Protein AF-A0A958HTZ1-F1 (afdb_monomer_lite)

Secondary structure (DSSP, 8-state):
-HHHHHHHHHGGG--HHHHHIIIIIIIIIHHHHHHHHHHHHHHHHHHHHHHHHHHHHHSS-HHHHHHHHHHHHHHHHHHHHHTT-----

Foldseek 3Di:
DVVVVVVVVCVVVDDPVNVCCCPPPVPPVVVVVVVVVVVVVVVVVVVVVVVVVVCVVPVQPPVNVVVVVVVVVVVVQVVCVVVVHHDDD

pLDDT: mean 92.43, std 8.59, range [51.56, 98.44]

Sequence (89 aa):
DALDLAVFKQYPELTEDDIKTLIVDDKWLATLQAQIETEIERVTQQLAKRVKELEERYAEPLPAITQSVEQLSDKVAGHLKAMGLEWAL

Structure (mmCIF, N/CA/C/O backbone):
data_AF-A0A958HTZ1-F1
#
_entry.id   AF-A0A958HTZ1-F1
#
loop_
_atom_site.group_PDB
_atom_site.id
_atom_site.type_symbol
_atom_site.label_atom_id
_atom_site.label_alt_id
_atom_site.label_comp_id
_atom_site.label_asym_id
_atom_site.label_entity_id
_atom_site.label_seq_id
_atom_site.pdbx_PDB_ins_code
_atom_site.Cartn_x
_atom_site.Cartn_y
_atom_site.Cartn_z
_atom_site.occupancy
_atom_site.B_iso_or_equiv
_atom_site.auth_seq_id
_atom_site.auth_comp_id
_atom_site.auth_asym_id
_atom_site.auth_atom_id
_atom_site.pdbx_PDB_model_num
ATOM 1 N N . ASP A 1 1 ? 27.999 -15.927 -16.490 1.00 75.38 1 ASP A N 1
ATOM 2 C CA . ASP A 1 1 ? 27.590 -17.088 -17.319 1.00 75.38 1 ASP A CA 1
ATOM 3 C C . ASP A 1 1 ? 27.240 -16.668 -18.743 1.00 75.38 1 ASP A C 1
ATOM 5 O O . ASP A 1 1 ? 27.325 -15.488 -19.056 1.00 75.38 1 ASP A O 1
ATOM 9 N N . ALA A 1 2 ? 26.928 -17.611 -19.641 1.00 93.19 2 ALA A N 1
ATOM 10 C CA . ALA A 1 2 ? 26.782 -17.361 -21.086 1.00 93.19 2 ALA A CA 1
ATOM 11 C C . ALA A 1 2 ? 25.835 -16.195 -21.450 1.00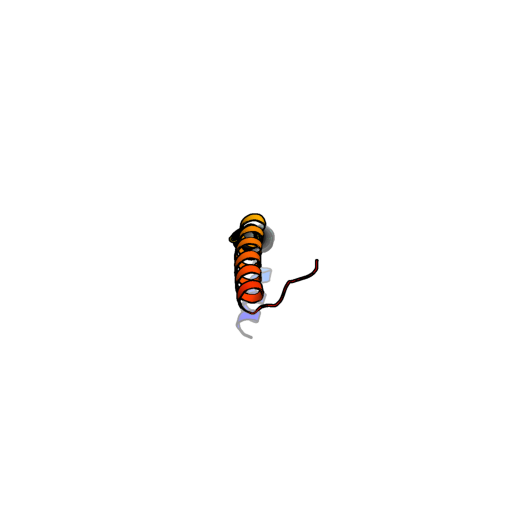 93.19 2 ALA A C 1
ATOM 13 O O . ALA A 1 2 ? 26.080 -15.507 -22.441 1.00 93.19 2 ALA A O 1
ATOM 14 N N . LEU A 1 3 ? 24.802 -15.950 -20.635 1.00 93.88 3 LEU A N 1
ATOM 15 C CA . LEU A 1 3 ? 23.880 -14.826 -20.802 1.00 93.88 3 LEU A CA 1
ATOM 16 C C . LEU A 1 3 ? 24.571 -13.472 -20.593 1.00 93.88 3 LEU A C 1
ATOM 18 O O . LEU A 1 3 ? 24.433 -12.596 -21.438 1.00 93.88 3 LEU A O 1
ATOM 22 N N . ASP A 1 4 ? 25.373 -13.316 -19.538 1.00 94.62 4 ASP A N 1
ATOM 23 C CA . ASP A 1 4 ? 26.095 -12.063 -19.272 1.00 94.62 4 ASP A CA 1
ATOM 24 C C . ASP A 1 4 ? 27.032 -11.721 -20.433 1.00 94.62 4 ASP A C 1
ATOM 26 O O . ASP A 1 4 ? 27.098 -10.580 -20.881 1.00 94.62 4 ASP A O 1
ATOM 30 N N . LEU A 1 5 ? 27.721 -12.734 -20.977 1.00 95.56 5 LEU A N 1
ATOM 31 C CA . LEU A 1 5 ? 28.605 -12.558 -22.129 1.00 95.56 5 LEU A CA 1
ATOM 32 C C . LEU A 1 5 ? 27.829 -12.124 -23.383 1.00 95.56 5 LEU A C 1
ATOM 34 O O . LEU A 1 5 ? 28.339 -11.331 -24.171 1.00 95.56 5 LEU A O 1
ATOM 38 N N . ALA A 1 6 ? 26.615 -12.645 -23.581 1.00 94.25 6 ALA A N 1
ATOM 39 C CA . ALA A 1 6 ? 25.743 -12.235 -24.678 1.00 94.25 6 ALA A CA 1
ATOM 40 C C . ALA A 1 6 ? 25.272 -10.784 -24.504 1.00 94.25 6 ALA A C 1
ATOM 42 O O . ALA A 1 6 ? 25.351 -10.003 -25.447 1.00 94.25 6 ALA A O 1
ATOM 43 N N . VAL A 1 7 ? 24.886 -10.396 -23.287 1.00 93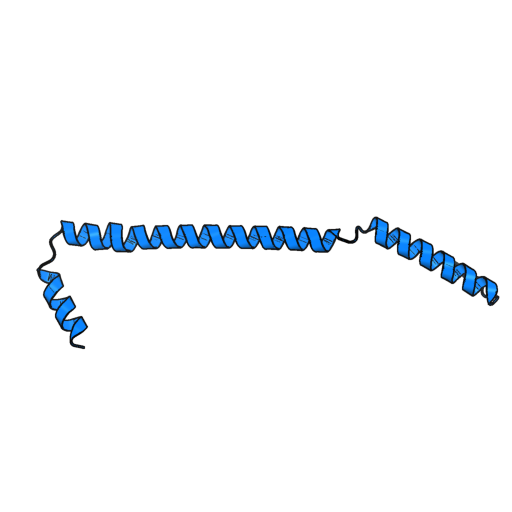.69 7 VAL A N 1
ATOM 44 C CA . VAL A 1 7 ? 24.502 -9.016 -22.966 1.00 93.69 7 VAL A CA 1
ATOM 45 C C . VAL A 1 7 ? 25.674 -8.054 -23.202 1.00 93.69 7 VAL A C 1
ATOM 47 O O . VAL A 1 7 ? 25.505 -7.033 -23.862 1.00 93.69 7 VAL A O 1
ATOM 50 N N . PHE A 1 8 ? 26.889 -8.396 -22.756 1.00 94.94 8 PHE A N 1
ATOM 51 C CA . PHE A 1 8 ? 28.085 -7.577 -22.997 1.00 94.94 8 PHE A CA 1
ATOM 52 C C . PHE A 1 8 ? 28.406 -7.380 -24.479 1.00 94.94 8 PHE A C 1
ATOM 54 O O . PHE A 1 8 ? 28.910 -6.322 -24.848 1.00 94.94 8 PHE A O 1
ATOM 61 N N . LYS A 1 9 ? 28.105 -8.367 -25.328 1.00 95.75 9 LYS A N 1
ATOM 62 C CA . LYS A 1 9 ? 28.264 -8.235 -26.782 1.00 95.75 9 LYS A CA 1
ATOM 63 C C . LYS A 1 9 ? 27.230 -7.302 -27.410 1.00 95.75 9 LYS A C 1
ATOM 65 O O . LYS A 1 9 ? 27.551 -6.694 -28.420 1.00 95.75 9 LYS A O 1
ATOM 70 N N . GLN A 1 10 ? 26.048 -7.160 -26.809 1.00 93.62 10 GLN A N 1
ATOM 71 C CA . GLN A 1 10 ? 24.991 -6.280 -27.312 1.00 93.62 10 GLN A CA 1
ATOM 72 C C . GLN A 1 10 ? 25.258 -4.800 -27.011 1.00 93.62 10 GLN A C 1
ATOM 74 O O . GLN A 1 10 ? 24.889 -3.937 -27.799 1.00 93.62 10 GLN A O 1
ATOM 79 N N . TYR A 1 11 ? 25.908 -4.487 -25.885 1.00 92.19 11 TYR A N 1
ATOM 80 C CA . TYR A 1 11 ? 26.129 -3.102 -25.447 1.00 92.19 11 TYR A CA 1
ATOM 81 C C . TYR A 1 11 ? 26.788 -2.186 -26.498 1.00 92.19 11 TYR A C 1
ATOM 83 O O . TYR A 1 11 ? 26.304 -1.068 -26.665 1.00 92.19 11 TYR A O 1
ATOM 91 N N . PRO A 1 12 ? 27.851 -2.605 -27.215 1.00 95.75 12 PRO A N 1
ATOM 92 C CA . PRO A 1 12 ? 28.468 -1.782 -28.257 1.00 95.75 12 PRO A CA 1
ATOM 93 C C . PRO A 1 12 ? 27.583 -1.537 -29.487 1.00 95.75 12 PRO A C 1
ATOM 95 O O . PRO A 1 12 ? 27.889 -0.645 -30.271 1.00 95.75 12 PRO A O 1
ATOM 98 N N . GLU A 1 13 ? 26.534 -2.337 -29.683 1.00 96.00 13 GLU A N 1
ATOM 99 C CA . GLU A 1 13 ? 25.617 -2.226 -30.824 1.00 96.00 13 GLU A CA 1
ATOM 100 C C . GLU A 1 13 ? 24.465 -1.246 -30.560 1.00 96.00 13 GLU A C 1
ATOM 102 O O . GLU A 1 13 ? 23.748 -0.889 -31.493 1.00 96.00 13 GLU A O 1
ATOM 107 N N . LEU A 1 14 ? 24.278 -0.808 -29.309 1.00 95.88 14 LEU A N 1
ATOM 108 C CA . LEU A 1 14 ? 23.200 0.103 -28.935 1.00 95.88 14 LEU A CA 1
ATOM 109 C C . LEU A 1 14 ? 23.477 1.520 -29.437 1.00 95.88 14 LEU A C 1
ATOM 111 O O . LEU A 1 14 ? 24.536 2.102 -29.183 1.00 95.88 14 LEU A O 1
ATOM 115 N N . THR A 1 15 ? 22.484 2.100 -30.101 1.00 97.44 15 THR A N 1
ATOM 116 C CA . THR A 1 15 ? 22.505 3.513 -30.474 1.00 97.44 15 THR A CA 1
ATOM 117 C C . THR A 1 15 ? 22.125 4.400 -29.286 1.00 97.44 15 THR A C 1
ATOM 119 O O . THR A 1 15 ? 21.605 3.936 -28.270 1.00 97.44 15 THR A O 1
ATOM 122 N N . GLU A 1 16 ? 22.373 5.706 -29.395 1.00 95.81 16 GLU A N 1
ATOM 123 C CA . GLU A 1 16 ? 21.950 6.664 -28.366 1.00 95.81 16 GLU A CA 1
ATOM 124 C C . GLU A 1 16 ? 20.429 6.639 -28.145 1.00 95.81 16 GLU A C 1
ATOM 126 O O . GLU A 1 16 ? 19.973 6.757 -27.007 1.00 95.81 16 GLU A O 1
ATOM 131 N N . ASP A 1 17 ? 19.654 6.452 -29.214 1.00 97.38 17 ASP A N 1
ATOM 132 C CA . ASP A 1 17 ? 18.196 6.378 -29.135 1.00 97.38 17 ASP A CA 1
ATOM 133 C C . ASP A 1 17 ? 17.749 5.098 -28.416 1.00 97.38 17 ASP A C 1
ATOM 135 O O . ASP A 1 17 ? 16.921 5.179 -27.507 1.00 97.38 17 ASP A O 1
ATOM 139 N N . ASP A 1 18 ? 18.378 3.952 -28.706 1.00 96.69 18 ASP A N 1
ATOM 140 C CA . ASP A 1 18 ? 18.115 2.699 -27.980 1.00 96.69 18 ASP A CA 1
ATOM 141 C C . ASP A 1 18 ? 18.416 2.851 -26.482 1.00 96.69 18 ASP A C 1
ATOM 143 O O . ASP A 1 18 ? 17.644 2.417 -25.626 1.00 96.69 18 ASP A O 1
ATOM 147 N N . ILE A 1 19 ? 19.531 3.512 -26.147 1.00 95.75 19 ILE A N 1
ATOM 148 C CA . ILE A 1 19 ? 19.914 3.773 -24.755 1.00 95.75 19 ILE A CA 1
ATOM 149 C C . ILE A 1 19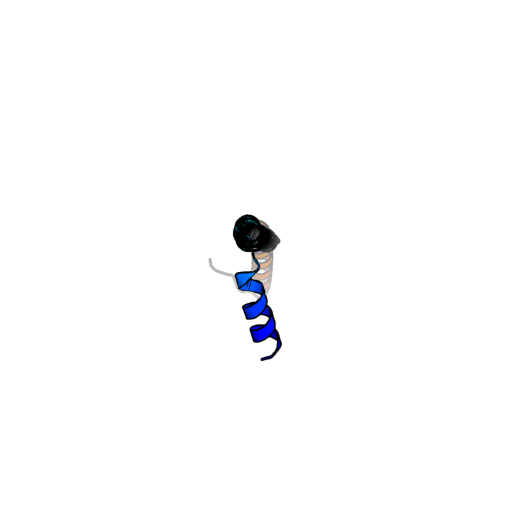 ? 18.885 4.679 -24.071 1.00 95.75 19 ILE A C 1
ATOM 151 O O . ILE A 1 19 ? 18.534 4.433 -22.914 1.00 95.75 19 ILE A O 1
ATOM 155 N N . LYS A 1 20 ? 18.386 5.716 -24.754 1.00 96.62 20 LYS A N 1
ATOM 156 C CA . LYS A 1 20 ? 17.361 6.609 -24.195 1.00 96.62 20 LYS A CA 1
ATOM 157 C C . LYS A 1 20 ? 16.073 5.858 -23.902 1.00 96.62 20 LYS A C 1
ATOM 159 O O . LYS A 1 20 ? 15.580 5.986 -22.786 1.00 96.62 20 LYS A O 1
ATOM 164 N N . THR A 1 21 ? 15.577 5.049 -24.834 1.00 97.56 21 THR A N 1
ATOM 165 C CA . THR A 1 21 ? 14.367 4.245 -24.610 1.00 97.56 21 THR A CA 1
ATOM 166 C C . THR A 1 21 ? 14.555 3.274 -23.444 1.00 97.56 21 THR A C 1
ATOM 168 O O . THR A 1 21 ? 13.762 3.286 -22.503 1.00 97.56 21 THR A O 1
ATOM 171 N N . LEU A 1 22 ? 15.667 2.530 -23.410 1.00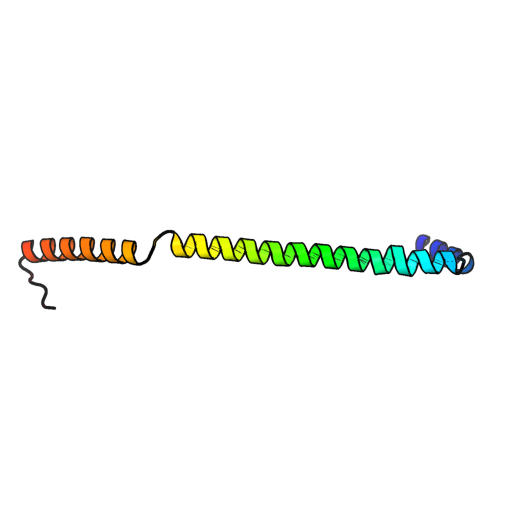 97.06 22 LEU A N 1
ATOM 172 C CA . LEU A 1 22 ? 15.938 1.564 -22.339 1.00 97.06 22 LEU A CA 1
ATOM 173 C C . LEU A 1 22 ? 16.028 2.209 -20.948 1.00 97.06 22 LEU A C 1
ATOM 175 O O . LEU A 1 22 ? 15.603 1.627 -19.949 1.00 97.06 22 LEU A O 1
ATOM 179 N N . ILE A 1 23 ? 16.638 3.391 -20.846 1.00 96.50 23 ILE A N 1
ATOM 180 C CA . ILE A 1 23 ? 16.861 4.040 -19.550 1.00 96.50 23 ILE A CA 1
ATOM 181 C C . ILE A 1 23 ? 15.658 4.876 -19.123 1.00 96.50 23 ILE A C 1
ATOM 183 O O . ILE A 1 23 ? 15.236 4.785 -17.970 1.00 96.50 23 ILE A O 1
ATOM 187 N N . VAL A 1 24 ? 15.123 5.702 -20.017 1.00 96.50 24 VAL A N 1
ATOM 188 C CA . VAL A 1 24 ? 14.055 6.643 -19.678 1.00 96.50 24 VAL A CA 1
ATOM 189 C C . VAL A 1 24 ? 12.727 5.914 -19.584 1.00 96.50 24 VAL A C 1
ATOM 191 O O . VAL A 1 24 ? 12.084 5.994 -18.539 1.00 96.50 24 VAL A O 1
ATOM 194 N N . ASP A 1 25 ? 12.345 5.176 -20.621 1.00 96.00 25 ASP A N 1
ATOM 195 C CA . ASP A 1 25 ? 11.017 4.574 -20.704 1.00 96.00 25 ASP A CA 1
ATOM 196 C C . ASP A 1 25 ? 10.991 3.245 -19.941 1.00 96.00 25 ASP A C 1
ATOM 198 O O . ASP A 1 25 ? 10.287 3.098 -18.935 1.00 96.00 25 ASP A O 1
ATOM 202 N N . ASP A 1 26 ? 11.838 2.301 -20.347 1.00 96.94 26 ASP A N 1
ATOM 203 C CA . ASP A 1 26 ? 11.744 0.920 -19.863 1.00 96.94 26 ASP A CA 1
ATOM 204 C C . ASP A 1 26 ? 12.233 0.755 -18.423 1.00 96.94 26 ASP A C 1
ATOM 206 O O . ASP A 1 26 ? 11.798 -0.150 -17.707 1.00 96.94 26 ASP A O 1
ATOM 210 N N . LYS A 1 27 ? 13.137 1.630 -17.970 1.00 97.00 27 LYS A N 1
ATOM 211 C CA . LYS A 1 27 ? 13.675 1.578 -16.610 1.00 97.00 27 LYS A CA 1
ATOM 212 C C . LYS A 1 27 ? 13.049 2.629 -15.709 1.00 97.00 27 LYS A C 1
ATOM 214 O O . LYS A 1 27 ? 12.447 2.268 -14.698 1.00 97.00 27 LYS A O 1
ATOM 219 N N . TRP A 1 28 ? 13.234 3.917 -15.993 1.00 98.19 28 TRP A N 1
ATOM 220 C CA . TRP A 1 28 ? 12.847 4.973 -15.053 1.00 98.19 28 TRP A CA 1
ATOM 221 C C . TRP A 1 28 ? 11.343 5.215 -15.019 1.00 98.19 28 TRP A C 1
ATOM 223 O O . TRP A 1 28 ? 10.776 5.209 -13.927 1.00 98.19 28 TRP A O 1
ATOM 233 N N . LEU A 1 29 ? 10.695 5.383 -16.173 1.00 97.94 29 LEU A N 1
ATOM 234 C CA . LEU A 1 29 ? 9.252 5.602 -16.253 1.00 97.94 29 LEU A CA 1
ATOM 235 C C . LEU A 1 29 ? 8.498 4.383 -15.717 1.00 97.94 29 LEU A C 1
ATOM 237 O O . LEU A 1 29 ? 7.630 4.544 -14.862 1.00 97.94 29 LEU A O 1
ATOM 241 N N . ALA A 1 30 ? 8.896 3.174 -16.126 1.00 97.94 30 ALA A N 1
ATOM 242 C CA . ALA A 1 30 ? 8.326 1.933 -15.604 1.00 97.94 30 ALA A CA 1
ATOM 243 C C . ALA A 1 30 ? 8.471 1.820 -14.075 1.00 97.94 30 ALA A C 1
ATOM 245 O O . ALA A 1 30 ? 7.510 1.501 -13.374 1.00 97.94 30 ALA A O 1
ATOM 246 N N . THR A 1 31 ? 9.652 2.143 -13.532 1.00 98.31 31 THR A N 1
ATOM 247 C CA . THR A 1 31 ? 9.881 2.140 -12.077 1.00 98.31 31 THR A CA 1
ATOM 248 C C . THR A 1 31 ? 9.009 3.176 -11.370 1.00 98.31 31 THR A C 1
ATOM 250 O O . THR A 1 31 ? 8.424 2.880 -10.330 1.00 98.31 31 THR A O 1
ATOM 253 N N . LEU A 1 32 ? 8.915 4.390 -11.916 1.00 98.31 32 LEU A N 1
ATOM 254 C CA . LEU A 1 32 ? 8.116 5.463 -11.335 1.00 98.31 32 LEU A CA 1
ATOM 255 C C . LEU A 1 32 ? 6.627 5.106 -11.337 1.00 98.31 32 LEU A C 1
ATOM 257 O O . LEU A 1 32 ? 5.960 5.285 -10.322 1.00 98.31 32 LEU A O 1
ATOM 261 N N . GLN A 1 33 ? 6.122 4.559 -12.443 1.00 98.25 33 GLN A N 1
ATOM 262 C CA . GLN A 1 33 ? 4.743 4.099 -12.546 1.00 98.25 33 GLN A CA 1
ATOM 263 C C . GLN A 1 33 ? 4.443 3.021 -11.500 1.00 98.25 33 GLN A C 1
ATOM 265 O O . GLN A 1 33 ? 3.492 3.168 -10.733 1.00 98.25 33 GLN A O 1
ATOM 270 N N . ALA A 1 34 ? 5.294 1.996 -11.399 1.00 98.31 34 ALA A N 1
ATOM 271 C CA . ALA A 1 34 ? 5.123 0.927 -10.417 1.00 98.31 34 ALA A CA 1
ATOM 272 C C . ALA A 1 34 ? 5.128 1.457 -8.970 1.00 98.31 34 ALA A C 1
ATOM 274 O O . ALA A 1 34 ? 4.342 1.009 -8.131 1.00 98.31 34 ALA A O 1
ATOM 275 N N . GLN A 1 35 ? 5.986 2.437 -8.664 1.00 98.38 35 GLN A N 1
ATOM 276 C CA . GLN A 1 35 ? 6.018 3.071 -7.343 1.00 98.38 35 GLN A CA 1
ATOM 277 C C . GLN A 1 35 ? 4.752 3.881 -7.054 1.00 98.38 35 GLN A C 1
ATOM 279 O O . GLN A 1 35 ? 4.227 3.801 -5.946 1.00 98.38 35 GLN A O 1
ATOM 284 N N . ILE A 1 36 ? 4.243 4.629 -8.035 1.00 98.25 36 ILE A N 1
ATOM 285 C CA . ILE A 1 36 ? 2.993 5.386 -7.896 1.00 98.25 36 ILE A CA 1
ATOM 286 C C . ILE A 1 36 ? 1.820 4.435 -7.641 1.00 98.25 36 ILE A C 1
ATOM 288 O O . ILE A 1 36 ? 1.043 4.664 -6.717 1.00 98.25 36 ILE A O 1
ATOM 292 N N . GLU A 1 37 ? 1.708 3.356 -8.416 1.00 98.38 37 GLU A N 1
ATOM 293 C CA . GLU A 1 37 ? 0.660 2.344 -8.243 1.00 98.38 37 GLU A CA 1
ATOM 294 C C . GLU A 1 37 ? 0.726 1.702 -6.849 1.00 98.38 37 GLU A C 1
ATOM 296 O O . GLU A 1 37 ? -0.284 1.639 -6.144 1.00 98.38 37 GLU A O 1
ATOM 301 N N . THR A 1 38 ? 1.930 1.331 -6.406 1.00 98.44 38 THR A N 1
ATOM 302 C CA . THR A 1 38 ? 2.162 0.780 -5.061 1.00 98.44 38 THR A CA 1
ATOM 303 C C . THR A 1 38 ? 1.749 1.766 -3.966 1.00 98.44 38 THR A C 1
ATOM 305 O O . THR A 1 38 ? 1.134 1.382 -2.970 1.00 98.44 38 THR A O 1
ATOM 308 N N . GLU A 1 39 ? 2.062 3.052 -4.130 1.00 98.44 39 GLU A N 1
ATOM 309 C CA . GLU A 1 39 ? 1.731 4.080 -3.144 1.00 98.44 39 GLU A CA 1
ATOM 310 C C . GLU A 1 39 ? 0.218 4.341 -3.074 1.00 98.44 39 GLU A C 1
ATOM 312 O O . GLU A 1 39 ? -0.341 4.488 -1.983 1.00 98.44 39 GLU A O 1
ATOM 317 N N . ILE A 1 40 ? -0.470 4.319 -4.219 1.00 98.31 40 ILE A N 1
ATOM 318 C CA . ILE A 1 40 ? -1.935 4.398 -4.281 1.00 98.31 40 ILE A CA 1
ATOM 319 C C . ILE A 1 40 ? -2.565 3.212 -3.545 1.00 98.31 40 ILE A C 1
ATOM 321 O O . ILE A 1 40 ? -3.478 3.405 -2.733 1.00 98.31 40 ILE A O 1
ATOM 325 N N . GLU A 1 41 ? -2.077 1.993 -3.782 1.00 98.44 41 GLU A N 1
ATOM 326 C CA . GLU A 1 41 ? -2.573 0.802 -3.092 1.00 98.44 41 GLU A CA 1
ATOM 327 C C . GLU A 1 41 ? -2.340 0.909 -1.579 1.00 98.44 41 GLU A C 1
ATOM 329 O O . GLU A 1 41 ? -3.266 0.706 -0.789 1.00 98.44 41 GLU A O 1
ATOM 334 N N . ARG A 1 42 ? -1.139 1.331 -1.164 1.00 98.44 42 ARG A N 1
ATOM 335 C CA . ARG A 1 42 ? -0.781 1.532 0.246 1.00 98.44 42 ARG A CA 1
ATOM 336 C C . ARG A 1 42 ? -1.736 2.499 0.949 1.00 98.44 42 ARG A C 1
ATOM 338 O O . ARG A 1 42 ? -2.226 2.197 2.040 1.00 98.44 42 ARG A O 1
ATOM 345 N N . VAL A 1 43 ? -2.013 3.653 0.339 1.00 98.12 43 VAL A N 1
ATOM 346 C CA . VAL A 1 43 ? -2.927 4.666 0.896 1.00 98.12 43 VAL A CA 1
ATOM 347 C C . VAL A 1 43 ? -4.363 4.142 0.944 1.00 98.12 43 VAL A C 1
ATOM 349 O O . VAL A 1 43 ? -5.057 4.340 1.945 1.00 98.12 43 VAL A O 1
ATOM 352 N N . THR A 1 44 ? -4.795 3.419 -0.089 1.00 98.19 44 THR A N 1
ATOM 353 C CA . THR A 1 44 ? -6.131 2.808 -0.150 1.00 98.19 44 THR A CA 1
ATOM 354 C C . THR A 1 44 ? -6.330 1.798 0.981 1.00 98.19 44 THR A C 1
ATOM 356 O O . THR A 1 44 ? -7.320 1.872 1.710 1.00 98.19 44 THR A O 1
ATOM 359 N N . GLN A 1 45 ? -5.359 0.906 1.198 1.00 98.38 45 GLN A N 1
ATOM 360 C CA . GLN A 1 45 ? -5.394 -0.070 2.291 1.00 98.38 45 GLN A CA 1
ATOM 361 C C . GLN A 1 45 ? -5.380 0.603 3.669 1.00 98.38 45 GLN A C 1
ATOM 363 O O . GLN A 1 45 ? -6.114 0.199 4.573 1.00 98.38 45 GLN A O 1
ATOM 368 N N . GLN A 1 46 ? -4.593 1.671 3.835 1.00 98.38 46 GLN A N 1
ATOM 369 C CA . GLN A 1 46 ? -4.566 2.446 5.075 1.00 98.38 46 GLN A CA 1
ATOM 370 C C . GLN A 1 46 ? -5.932 3.079 5.384 1.00 98.38 46 GLN A C 1
ATOM 372 O O . GLN A 1 46 ? -6.377 3.053 6.535 1.00 98.38 46 GLN A O 1
ATOM 377 N N . LEU A 1 47 ? -6.611 3.624 4.371 1.00 98.06 47 LEU A N 1
ATOM 378 C CA . LEU A 1 47 ? -7.953 4.181 4.526 1.00 98.06 47 LEU A CA 1
ATOM 379 C C . LEU A 1 47 ? -8.978 3.090 4.859 1.00 98.06 47 LEU A C 1
ATOM 381 O O . LEU A 1 47 ? -9.736 3.253 5.814 1.00 98.06 47 LEU A O 1
ATOM 385 N N . ALA A 1 48 ? -8.966 1.970 4.131 1.00 97.88 48 ALA A N 1
ATOM 386 C CA . ALA A 1 48 ? -9.868 0.844 4.372 1.00 97.88 48 ALA A CA 1
ATOM 387 C C . ALA A 1 48 ? -9.734 0.301 5.803 1.00 97.88 48 ALA A C 1
ATOM 389 O O . ALA A 1 48 ? -10.736 0.108 6.494 1.00 97.88 48 ALA A O 1
ATOM 390 N N . LYS A 1 49 ? -8.496 0.145 6.291 1.00 97.94 49 LYS A N 1
ATOM 391 C CA . LYS A 1 49 ? -8.226 -0.251 7.678 1.00 97.94 49 LYS A CA 1
ATOM 392 C C . LYS A 1 49 ? -8.847 0.728 8.672 1.00 97.94 49 LYS A C 1
ATOM 394 O O . LYS A 1 49 ? -9.507 0.304 9.613 1.00 97.94 49 LYS A O 1
ATOM 399 N N . ARG A 1 50 ? -8.677 2.031 8.450 1.00 97.31 50 ARG A N 1
ATOM 400 C CA . ARG A 1 50 ? -9.208 3.057 9.354 1.00 97.31 50 ARG A CA 1
ATOM 401 C C . ARG A 1 50 ? -10.736 3.109 9.357 1.00 97.31 50 ARG A C 1
ATOM 403 O O . ARG A 1 50 ? -11.324 3.358 10.402 1.00 97.31 50 ARG A O 1
ATOM 410 N N . VAL A 1 51 ? -11.380 2.866 8.215 1.00 96.25 51 VAL A N 1
ATOM 411 C CA . VAL A 1 51 ? -12.845 2.732 8.144 1.00 96.25 51 VAL A CA 1
ATOM 412 C C . VAL A 1 51 ? -13.307 1.541 8.979 1.00 96.25 51 VAL A C 1
ATOM 414 O O . VAL A 1 51 ? -14.202 1.704 9.803 1.00 96.25 51 VAL A O 1
ATOM 417 N N . LYS A 1 52 ? -12.646 0.387 8.841 1.00 95.56 52 LYS A N 1
ATOM 418 C CA . LYS A 1 52 ? -12.949 -0.807 9.635 1.00 95.56 52 LYS A CA 1
ATOM 419 C C . LYS A 1 52 ? -12.754 -0.578 11.138 1.00 95.56 52 LYS A C 1
ATOM 421 O O . LYS A 1 52 ? -13.621 -0.926 11.925 1.00 95.56 52 LYS A O 1
ATOM 426 N N . GLU A 1 53 ? -11.662 0.071 11.541 1.00 94.25 53 GLU A N 1
ATOM 427 C CA . GLU A 1 53 ? -11.425 0.429 12.949 1.00 94.25 53 GLU A CA 1
ATOM 428 C C . GLU A 1 53 ? -12.533 1.338 13.509 1.00 94.25 53 GLU A C 1
ATOM 430 O O . GLU A 1 53 ? -12.933 1.204 14.665 1.00 94.25 53 GLU A O 1
ATOM 435 N N . LEU A 1 54 ? -13.039 2.281 12.705 1.00 92.50 54 LEU A N 1
ATOM 436 C CA . LEU A 1 54 ? -14.153 3.140 13.106 1.00 92.50 54 LEU A CA 1
ATOM 437 C C . LEU A 1 54 ? -15.461 2.357 13.216 1.00 92.50 54 LEU A C 1
ATOM 439 O O . LEU A 1 54 ? -16.183 2.559 14.187 1.00 92.50 54 LEU A O 1
ATOM 443 N N . GLU A 1 55 ? -15.747 1.483 12.253 1.00 91.12 55 GLU A N 1
ATOM 444 C CA . GLU A 1 55 ? -16.905 0.589 12.287 1.00 91.12 55 GLU A CA 1
ATOM 445 C C . GLU A 1 55 ? -16.894 -0.264 13.560 1.00 91.12 55 GLU A C 1
ATOM 447 O O . GLU A 1 55 ? -17.849 -0.215 14.327 1.00 91.12 55 GLU A O 1
ATOM 452 N N . GLU A 1 56 ? -15.789 -0.958 13.843 1.00 88.75 56 GLU A N 1
ATOM 453 C CA . GLU A 1 56 ? -15.639 -1.804 15.033 1.00 88.75 56 GLU A CA 1
ATOM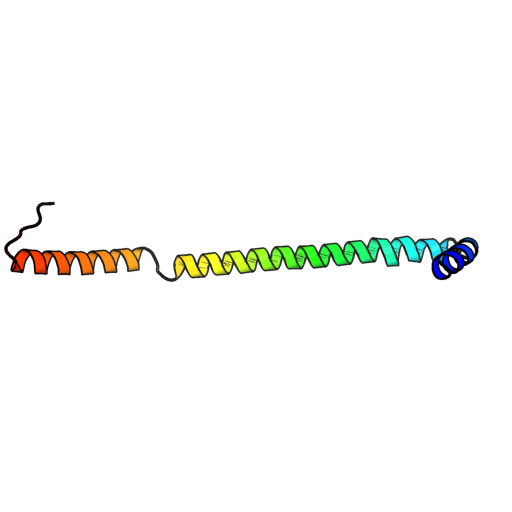 454 C C . GLU A 1 56 ? -15.795 -0.998 16.328 1.00 88.75 56 GLU A C 1
ATOM 456 O O . GLU A 1 56 ? -16.511 -1.406 17.242 1.00 88.75 56 GLU A O 1
ATOM 461 N N . ARG A 1 57 ? -15.173 0.185 16.406 1.00 86.06 57 ARG A N 1
ATOM 462 C CA . ARG A 1 57 ? -15.237 1.035 17.603 1.00 86.06 57 ARG A CA 1
ATOM 463 C C . ARG A 1 57 ? -16.628 1.614 17.855 1.00 86.06 57 ARG A C 1
ATOM 465 O O . ARG A 1 57 ? -16.967 1.884 19.004 1.00 86.06 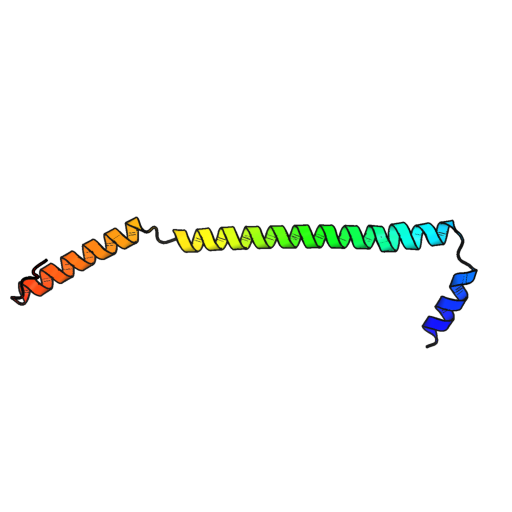57 ARG A O 1
ATOM 472 N N . TYR A 1 58 ? -17.399 1.862 16.803 1.00 84.06 58 TYR A N 1
ATOM 473 C CA . TYR A 1 58 ? -18.741 2.435 16.907 1.00 84.06 58 TYR A CA 1
ATOM 474 C C . TYR A 1 58 ? -19.862 1.405 16.718 1.00 84.06 58 TYR A C 1
ATOM 476 O O . TYR A 1 58 ? -21.028 1.797 16.723 1.00 84.06 58 TYR A O 1
ATOM 484 N N . ALA A 1 59 ? -19.536 0.113 16.607 1.00 84.19 59 ALA A N 1
ATOM 485 C CA . ALA A 1 59 ? -20.514 -0.969 16.514 1.00 84.19 59 ALA A CA 1
ATOM 486 C C . ALA A 1 59 ? -21.420 -1.026 17.755 1.00 84.19 59 ALA A C 1
ATOM 488 O O . ALA A 1 59 ? -22.636 -1.161 17.633 1.00 84.19 59 ALA A O 1
ATOM 489 N N . GLU A 1 60 ? -20.838 -0.843 18.942 1.00 83.50 60 GLU A N 1
ATOM 490 C CA . GLU A 1 60 ? -21.570 -0.679 20.197 1.00 83.50 60 GLU A CA 1
ATOM 491 C C . GLU A 1 60 ? -21.328 0.730 20.746 1.00 83.50 60 GLU A C 1
ATOM 493 O O . GLU A 1 60 ? -20.302 0.999 21.379 1.00 83.50 60 GLU A O 1
ATOM 498 N N . PRO A 1 61 ? -22.237 1.682 20.486 1.00 82.38 61 PRO A N 1
ATOM 499 C CA . PRO A 1 61 ? -22.026 3.054 20.908 1.00 82.38 61 PRO A CA 1
ATOM 500 C C . PRO A 1 61 ? -22.024 3.132 22.440 1.00 82.38 61 PRO A C 1
ATOM 502 O O . PRO A 1 61 ? -22.872 2.535 23.102 1.00 82.38 61 PRO A O 1
ATOM 505 N N . LEU A 1 62 ? -21.106 3.924 23.006 1.00 80.50 62 LEU A N 1
ATOM 506 C CA . LEU A 1 62 ? -20.963 4.111 24.457 1.00 80.50 62 LEU A CA 1
ATOM 507 C C . LEU A 1 62 ? -22.306 4.345 25.187 1.00 80.50 62 LEU A C 1
ATOM 509 O O . LEU A 1 62 ? -22.512 3.698 26.209 1.00 80.50 62 LEU A O 1
ATOM 513 N N . PRO A 1 63 ? -23.256 5.161 24.674 1.00 82.69 63 PRO A N 1
ATOM 514 C CA . PRO A 1 63 ? -24.578 5.299 25.291 1.00 82.69 63 PRO A CA 1
ATOM 515 C C . PRO A 1 63 ? -25.360 3.986 25.446 1.00 82.69 63 PRO A C 1
ATOM 517 O O . PRO A 1 63 ? -26.026 3.799 26.461 1.00 82.69 63 PRO A O 1
ATOM 520 N N . ALA A 1 64 ? -25.274 3.068 24.476 1.00 87.12 64 ALA A N 1
ATOM 521 C CA . ALA A 1 64 ? -25.935 1.765 24.558 1.00 87.12 64 ALA A CA 1
ATOM 522 C C . ALA A 1 64 ? -25.293 0.883 25.638 1.00 87.12 64 ALA A C 1
ATOM 524 O O . ALA A 1 64 ? -25.998 0.245 26.420 1.00 87.12 64 ALA A O 1
ATOM 525 N N . ILE A 1 65 ? -23.959 0.910 25.737 1.00 88.50 65 ILE A N 1
ATOM 526 C CA . ILE A 1 65 ? -23.220 0.216 26.798 1.00 88.50 65 ILE A CA 1
ATOM 527 C C . ILE A 1 65 ? -23.597 0.798 28.168 1.00 88.50 65 ILE A C 1
ATOM 529 O O . ILE A 1 65 ? -23.922 0.043 29.081 1.00 88.50 65 ILE A O 1
ATOM 533 N N . THR A 1 66 ? -23.624 2.127 28.314 1.00 90.25 66 THR A N 1
ATOM 534 C CA . THR A 1 66 ? -24.020 2.803 29.561 1.00 90.25 66 THR A CA 1
ATOM 535 C C . THR A 1 66 ? -25.442 2.437 29.979 1.00 90.25 66 THR A C 1
ATOM 537 O O . THR A 1 66 ? -25.654 2.089 31.137 1.00 90.25 66 THR A O 1
ATOM 540 N N . GLN A 1 67 ? -26.396 2.441 29.044 1.00 92.81 67 GLN A N 1
ATOM 541 C CA . GLN A 1 67 ? -27.775 2.041 29.325 1.00 92.81 67 GLN A CA 1
ATOM 542 C C . GLN A 1 67 ? -27.868 0.570 29.759 1.00 92.81 67 GLN A C 1
ATOM 544 O O . GLN A 1 67 ? -28.604 0.248 30.689 1.00 92.81 67 GLN A O 1
ATOM 549 N N . SER A 1 68 ? -27.111 -0.325 29.120 1.00 93.88 68 SER A N 1
ATOM 550 C CA . SER A 1 68 ? -27.046 -1.737 29.517 1.00 93.88 68 SER A CA 1
ATOM 551 C C . SER A 1 68 ? -26.486 -1.898 30.935 1.00 93.88 68 SER A C 1
ATOM 553 O O . SER A 1 68 ? -27.058 -2.622 31.751 1.00 93.88 68 SER A O 1
ATOM 555 N N . VAL A 1 69 ? -25.413 -1.171 31.266 1.00 94.38 69 VAL A N 1
ATOM 556 C CA . VAL A 1 69 ? -24.816 -1.169 32.610 1.00 94.38 69 VAL A CA 1
ATOM 557 C C . VAL A 1 69 ? -25.800 -0.651 33.656 1.00 94.38 69 VAL A C 1
ATOM 559 O O . VAL A 1 69 ? -25.927 -1.276 34.706 1.00 94.38 69 VAL A O 1
ATOM 562 N N . GLU A 1 70 ? -26.521 0.437 33.383 1.00 95.69 70 GLU A N 1
ATOM 563 C CA . GLU A 1 70 ? -27.547 0.981 34.284 1.00 95.69 70 GLU A CA 1
ATOM 564 C C . GLU A 1 70 ? -28.666 -0.042 34.534 1.00 95.69 70 GLU A C 1
ATOM 566 O O . GLU A 1 70 ? -28.923 -0.412 35.678 1.00 95.69 70 GLU A O 1
ATOM 571 N N . GLN A 1 71 ? -29.231 -0.624 33.469 1.00 96.12 71 GLN A N 1
ATOM 572 C CA . GLN A 1 71 ? -30.275 -1.650 33.575 1.00 96.12 71 GLN A CA 1
ATOM 573 C C . GLN A 1 71 ? -29.823 -2.892 34.355 1.00 96.12 71 GLN A C 1
ATOM 575 O O . GLN A 1 71 ? -30.603 -3.490 35.102 1.00 96.12 71 GLN A O 1
ATOM 580 N N . LEU A 1 72 ? -28.579 -3.331 34.158 1.00 95.75 72 LEU A N 1
ATOM 581 C CA . LEU A 1 72 ? -28.012 -4.456 34.898 1.00 95.75 72 LEU A CA 1
ATOM 582 C C . LEU A 1 72 ? -27.742 -4.084 36.360 1.00 95.75 72 LEU A C 1
ATOM 584 O O . LEU A 1 72 ? -27.994 -4.905 37.243 1.00 95.75 72 LEU A O 1
ATOM 588 N N . SER A 1 73 ? -27.295 -2.856 36.625 1.00 94.06 73 SER A N 1
ATOM 589 C CA . SER A 1 73 ? -27.048 -2.350 37.980 1.00 94.06 73 SER A CA 1
ATOM 590 C C . SER A 1 73 ? -28.345 -2.271 38.784 1.00 94.06 73 SER A C 1
ATOM 592 O O . SER A 1 73 ? -28.385 -2.751 39.916 1.00 94.06 73 SER A O 1
ATOM 594 N N . ASP A 1 74 ? -29.432 -1.797 38.171 1.00 95.00 74 ASP A N 1
ATOM 595 C CA . ASP A 1 74 ? -30.768 -1.773 38.775 1.00 95.00 74 ASP A CA 1
ATOM 596 C C . ASP A 1 74 ? -31.274 -3.180 39.115 1.00 95.00 74 ASP A C 1
ATOM 598 O O . ASP A 1 74 ? -31.815 -3.415 40.200 1.00 95.00 74 ASP A O 1
ATOM 602 N N . LYS A 1 75 ? -31.059 -4.156 38.219 1.00 94.75 75 LYS A N 1
ATOM 603 C CA . LYS A 1 75 ? -31.403 -5.562 38.489 1.00 94.75 75 LYS A CA 1
ATOM 604 C C . LYS A 1 75 ? -30.622 -6.109 39.678 1.00 94.75 75 LYS A C 1
ATOM 606 O O . LYS A 1 75 ? -31.212 -6.740 40.554 1.00 94.75 75 LYS A O 1
ATOM 611 N N . VAL A 1 76 ? -29.313 -5.862 39.729 1.00 94.06 76 VAL A N 1
ATOM 612 C CA . VAL A 1 76 ? -28.462 -6.295 40.847 1.00 94.06 76 VAL A CA 1
ATOM 613 C C . VAL A 1 76 ? -28.910 -5.638 42.151 1.00 94.06 76 VAL A C 1
ATOM 615 O O . VAL A 1 76 ? -29.082 -6.341 43.145 1.00 94.06 76 VAL A O 1
ATOM 618 N N . ALA A 1 77 ? -29.178 -4.331 42.148 1.00 91.25 77 ALA A N 1
ATOM 619 C CA . ALA A 1 77 ? -29.692 -3.615 43.313 1.00 91.25 77 ALA A CA 1
ATOM 620 C C . ALA A 1 77 ? -31.024 -4.209 43.806 1.00 91.25 77 ALA A C 1
ATOM 622 O O . ALA A 1 77 ? -31.197 -4.443 45.004 1.00 91.25 77 ALA A O 1
ATOM 623 N N . GLY A 1 78 ? -31.938 -4.538 42.886 1.00 91.69 78 GLY A N 1
ATOM 624 C CA . GLY A 1 78 ? -33.188 -5.232 43.201 1.00 91.69 78 GLY A CA 1
ATOM 625 C C . GLY A 1 78 ? -32.969 -6.605 43.847 1.00 91.69 78 GLY A C 1
ATOM 626 O O . GLY A 1 78 ? -33.605 -6.923 44.855 1.00 91.69 78 GLY A O 1
ATOM 627 N N . HIS A 1 79 ? -32.042 -7.405 43.314 1.00 92.12 79 HIS A N 1
ATOM 628 C CA . HIS A 1 79 ? -31.700 -8.714 43.876 1.00 92.12 79 HIS A CA 1
ATOM 629 C C . HIS A 1 79 ? -31.055 -8.609 45.264 1.00 92.12 79 HIS A C 1
ATOM 631 O O . HIS A 1 79 ? -31.448 -9.345 46.167 1.00 92.12 79 HIS A O 1
ATOM 637 N N . LEU A 1 80 ? -30.126 -7.672 45.469 1.00 91.62 80 LEU A N 1
ATOM 638 C CA . LEU A 1 80 ? -29.490 -7.442 46.771 1.00 91.62 80 LEU A CA 1
ATOM 639 C C . LEU A 1 80 ? -30.510 -7.016 47.830 1.00 91.62 80 LEU A C 1
ATOM 641 O O . LEU A 1 80 ? -30.522 -7.571 48.931 1.00 91.62 80 LEU A O 1
ATOM 645 N N . LYS A 1 81 ? -31.440 -6.125 47.468 1.00 90.31 81 LYS A N 1
ATOM 646 C CA . LYS A 1 81 ? -32.532 -5.719 48.357 1.00 90.31 81 LYS A CA 1
ATOM 647 C C . LYS A 1 81 ? -33.418 -6.901 48.752 1.00 90.31 81 LYS A C 1
ATOM 649 O O . LYS A 1 81 ? -33.772 -7.032 49.921 1.00 90.31 81 LYS A O 1
ATOM 654 N N . ALA A 1 82 ? -33.739 -7.792 47.811 1.00 91.19 82 ALA A N 1
ATOM 655 C CA . ALA A 1 82 ? -34.493 -9.016 48.098 1.00 91.19 82 ALA A CA 1
ATOM 656 C C . ALA A 1 82 ? -33.737 -9.983 49.033 1.00 91.19 82 ALA A C 1
ATOM 658 O O . ALA A 1 82 ? -34.364 -10.745 49.765 1.00 91.19 82 ALA A O 1
ATOM 659 N N . MET A 1 83 ? -32.403 -9.926 49.042 1.00 91.25 83 MET A N 1
ATOM 660 C CA . MET A 1 83 ? -31.541 -10.671 49.966 1.00 91.25 83 MET A CA 1
ATOM 661 C C . MET A 1 83 ? -31.358 -9.977 51.329 1.00 91.25 83 MET A C 1
ATOM 663 O O . MET A 1 83 ? -30.664 -10.513 52.190 1.00 91.25 83 MET A O 1
ATOM 667 N N . GLY A 1 84 ? -31.968 -8.805 51.544 1.00 89.44 84 GLY A N 1
ATOM 668 C CA . GLY A 1 84 ? -31.855 -8.038 52.788 1.00 89.44 84 GLY A CA 1
ATOM 669 C C . GLY A 1 84 ? -30.583 -7.190 52.900 1.00 89.44 84 GLY A C 1
ATOM 670 O O . GLY A 1 84 ? -30.251 -6.743 53.995 1.00 89.44 84 GLY A O 1
ATOM 671 N N . LEU A 1 85 ? -29.871 -6.972 51.791 1.00 81.31 85 LEU A N 1
ATOM 672 C CA . LEU A 1 85 ? -28.699 -6.101 51.713 1.00 81.31 85 LEU A CA 1
ATOM 673 C C . LEU A 1 85 ? -29.108 -4.777 51.051 1.00 81.31 85 LEU A C 1
ATOM 675 O O . LEU A 1 85 ? -29.537 -4.769 49.898 1.00 81.31 85 LEU A O 1
ATOM 679 N N . GLU A 1 86 ? -28.972 -3.652 51.756 1.00 68.75 86 GLU A N 1
ATOM 680 C CA . GLU A 1 86 ? -29.100 -2.322 51.145 1.00 68.75 86 GLU A CA 1
ATOM 681 C C . GLU A 1 86 ? -27.722 -1.812 50.718 1.00 68.75 86 GLU A C 1
ATOM 683 O O . GLU A 1 86 ? -26.788 -1.750 51.519 1.00 68.75 86 GLU A O 1
ATOM 688 N N . TRP A 1 87 ? -27.585 -1.466 49.437 1.00 63.38 87 TRP A N 1
ATOM 689 C CA . TRP A 1 87 ? -26.369 -0.852 48.914 1.00 63.38 87 TRP A CA 1
ATOM 690 C C . TRP A 1 87 ? -26.347 0.621 49.344 1.00 63.38 87 TRP A C 1
ATOM 692 O O . TRP A 1 87 ? -27.214 1.396 48.943 1.00 63.38 87 TRP A O 1
ATOM 702 N N . ALA A 1 88 ? -25.380 1.004 50.178 1.00 57.44 88 ALA A N 1
ATOM 703 C CA . ALA A 1 88 ? -25.064 2.408 50.416 1.00 57.44 88 ALA A CA 1
ATOM 704 C C . ALA A 1 88 ? -24.214 2.926 49.246 1.00 57.44 88 ALA A C 1
ATOM 706 O O . ALA A 1 88 ? -23.181 2.327 48.938 1.00 57.44 88 ALA A O 1
ATOM 707 N N . LEU A 1 89 ? -24.686 3.990 48.588 1.00 51.56 89 LEU A N 1
ATOM 708 C CA . LEU A 1 89 ? -23.897 4.784 47.639 1.00 51.56 89 LEU A CA 1
ATOM 709 C C . LEU A 1 89 ? -22.631 5.337 48.305 1.00 51.56 89 LEU A C 1
ATOM 711 O O . LEU A 1 89 ? -22.745 5.822 49.455 1.00 51.56 89 LEU A O 1
#

Radius of gyration: 34.29 Å; chains: 1; bounding box: 63×24×84 Å